Protein AF-A0A661MMR2-F1 (afdb_monomer)

Foldseek 3Di:
DDDDDDDDDDDDDPPPPPCPPPQKKKFFAAPVRDGPAIAREDEDEDPVSLVCACLVDDADDLRYKYKYAAPAFDWDKDFLANHQAWKKKFFAAPQQFTDDIDARRGHRGGDIDIDRGRMIIIHGHPSPPPTHGTGMDID

Solvent-accessible surface area (backbone atoms only — not comparable to full-atom values): 8086 Å² total; per-residue (Å²): 134,89,81,88,84,89,81,90,77,85,85,78,78,86,78,77,76,78,82,72,72,77,73,47,31,34,30,34,17,24,94,88,63,50,78,69,44,64,32,43,40,47,80,19,70,49,74,66,48,48,72,49,61,58,47,89,51,74,84,50,53,96,42,34,33,41,36,35,46,49,100,53,76,38,82,45,67,51,55,39,54,68,18,90,50,38,28,23,37,42,30,13,38,87,84,28,33,59,73,50,74,49,74,52,44,50,48,45,32,73,68,68,51,73,46,79,20,18,31,38,38,39,32,31,42,75,72,57,80,94,63,64,67,43,32,57,45,78,100

Mean predicted aligned error: 8.06 Å

Radius of gyration: 22.35 Å; Cα contacts (8 Å, |Δi|>4): 298; chains: 1; bounding box: 42×87×29 Å

Nearest PDB structures (foldseek):
  3pjy-assembly1_A  TM=9.343E-01  e=2.082E-09  Sinorhizobium meliloti
  3m7a-assembly2_B  TM=8.770E-01  e=1.746E-09  Novosphingobium aromaticivorans DSM 12444
  4p5h-assembly1_K  TM=3.703E-01  e=6.743E-02  Clostridium perfringens
  3ziw-assembly2_F  TM=3.768E-01  e=1.536E-01  Clostridium perfringens
  1spp-assembly1_A  TM=2.755E-01  e=1.536E-01  Sus scrofa

Structure (mmCIF, N/CA/C/O backbone):
data_AF-A0A661MMR2-F1
#
_entry.id   AF-A0A661MMR2-F1
#
loop_
_atom_site.group_PDB
_atom_site.id
_atom_site.type_symbol
_atom_site.label_atom_id
_atom_site.label_alt_id
_atom_site.label_comp_id
_atom_site.label_asym_id
_atom_site.label_entity_id
_atom_site.label_seq_id
_atom_site.pdbx_PDB_ins_code
_atom_site.Cartn_x
_atom_site.Cartn_y
_atom_site.Cartn_z
_atom_site.occupancy
_atom_site.B_iso_or_equiv
_atom_site.auth_seq_id
_atom_site.auth_comp_id
_atom_site.auth_asym_id
_atom_site.auth_atom_id
_atom_site.pdbx_PDB_model_num
ATOM 1 N N . MET A 1 1 ? 26.092 74.542 2.078 1.00 39.09 1 MET A N 1
ATOM 2 C CA . MET A 1 1 ? 25.043 74.301 1.063 1.00 39.09 1 MET A CA 1
ATOM 3 C C . MET A 1 1 ? 25.055 72.815 0.728 1.00 39.09 1 MET A C 1
ATOM 5 O O . MET A 1 1 ? 26.106 72.369 0.300 1.00 39.09 1 MET A O 1
ATOM 9 N N . SER A 1 2 ? 23.919 72.113 0.905 1.00 41.38 2 SER A N 1
ATOM 10 C CA . SER A 1 2 ? 23.617 70.730 0.440 1.00 41.38 2 SER A CA 1
ATOM 11 C C . SER A 1 2 ? 24.475 69.586 1.033 1.00 41.38 2 SER A C 1
ATOM 13 O O . SER A 1 2 ? 25.672 69.746 1.171 1.00 41.38 2 SER A O 1
ATOM 15 N N . LYS A 1 3 ? 23.984 68.386 1.382 1.00 43.44 3 LYS A N 1
ATOM 16 C CA . LYS A 1 3 ? 22.711 67.683 1.123 1.00 43.44 3 LYS A CA 1
ATOM 17 C C . LYS A 1 3 ? 22.621 66.408 2.008 1.00 43.44 3 LYS A C 1
ATOM 19 O O . LYS A 1 3 ? 23.654 65.803 2.252 1.00 43.44 3 LYS A O 1
ATOM 24 N N . ALA A 1 4 ? 21.377 66.009 2.325 1.00 46.81 4 ALA A N 1
ATOM 25 C CA . ALA A 1 4 ? 20.798 64.640 2.353 1.00 46.81 4 ALA A CA 1
ATOM 26 C C . ALA A 1 4 ? 21.303 63.600 3.403 1.00 46.81 4 ALA A C 1
ATOM 28 O O . ALA A 1 4 ? 22.498 63.373 3.488 1.00 46.81 4 ALA A O 1
ATOM 29 N N . ILE A 1 5 ? 20.500 63.006 4.313 1.00 52.38 5 ILE A N 1
ATOM 30 C CA . ILE A 1 5 ? 19.233 62.206 4.263 1.00 52.38 5 ILE A CA 1
ATOM 31 C C . ILE A 1 5 ? 19.512 60.684 4.339 1.00 52.38 5 ILE A C 1
ATOM 33 O O . ILE A 1 5 ? 20.103 60.144 3.415 1.00 52.38 5 ILE A O 1
ATOM 37 N N . THR A 1 6 ? 18.983 60.055 5.409 1.00 49.38 6 THR A N 1
ATOM 38 C CA . THR A 1 6 ? 18.350 58.704 5.502 1.00 49.38 6 THR A CA 1
ATOM 39 C C . THR A 1 6 ? 19.213 57.469 5.179 1.00 49.38 6 THR A C 1
ATOM 41 O O . THR A 1 6 ? 19.957 57.450 4.219 1.00 49.38 6 THR A O 1
ATOM 44 N N . GLY A 1 7 ? 19.150 56.339 5.882 1.00 44.03 7 GLY A N 1
ATOM 45 C CA . GLY A 1 7 ? 18.261 55.866 6.933 1.00 44.03 7 GLY A CA 1
ATOM 46 C C . GLY A 1 7 ? 18.607 54.414 7.290 1.00 44.03 7 GLY A C 1
ATOM 47 O O . GLY A 1 7 ? 19.380 53.746 6.608 1.00 44.03 7 GLY A O 1
ATOM 48 N N . LEU A 1 8 ? 18.034 53.976 8.404 1.00 60.50 8 LEU A N 1
ATOM 49 C CA . LEU A 1 8 ? 18.120 52.656 9.024 1.00 60.50 8 LEU A CA 1
ATOM 50 C C . LEU A 1 8 ? 17.565 51.541 8.113 1.00 60.50 8 LEU A C 1
ATOM 52 O O . LEU A 1 8 ? 16.438 51.667 7.641 1.00 60.50 8 LEU A O 1
ATOM 56 N N . LEU A 1 9 ? 18.280 50.419 7.959 1.00 52.72 9 LEU A N 1
ATOM 57 C CA . LEU A 1 9 ? 17.678 49.145 7.540 1.00 52.72 9 LEU A CA 1
ATOM 58 C C . LEU A 1 9 ? 18.143 48.001 8.449 1.00 52.72 9 LEU A C 1
ATOM 60 O O . LEU A 1 9 ? 19.315 47.629 8.472 1.00 52.72 9 LEU A O 1
ATOM 64 N N . LEU A 1 10 ? 17.176 47.467 9.197 1.00 50.16 10 LEU A N 1
ATOM 65 C CA . LEU A 1 10 ? 17.237 46.197 9.909 1.00 50.16 10 LEU A CA 1
ATOM 66 C C . LEU A 1 10 ? 17.448 45.056 8.901 1.00 50.16 10 LEU A C 1
ATOM 68 O O . LEU A 1 10 ? 16.662 44.928 7.962 1.00 50.16 10 LEU A O 1
ATOM 72 N N . LEU A 1 11 ? 18.422 44.173 9.137 1.00 54.53 11 LEU A N 1
ATOM 73 C CA . LEU A 1 11 ? 18.373 42.827 8.565 1.00 54.53 11 LEU A CA 1
ATOM 74 C C . LEU A 1 11 ? 17.494 41.951 9.462 1.00 54.53 11 LEU A C 1
ATOM 76 O O . LEU A 1 11 ? 17.884 41.566 10.564 1.00 54.53 11 LEU A O 1
ATOM 80 N N . ALA A 1 12 ? 16.286 41.683 8.971 1.00 56.03 12 ALA A N 1
ATOM 81 C CA . ALA A 1 12 ? 15.365 40.698 9.512 1.00 56.03 12 ALA A CA 1
ATOM 82 C C . ALA A 1 12 ? 15.919 39.278 9.306 1.00 56.03 12 ALA A C 1
ATOM 84 O O . ALA A 1 12 ? 16.464 38.953 8.250 1.00 56.03 12 ALA A O 1
ATOM 85 N N . GLY A 1 13 ? 15.783 38.450 10.344 1.00 47.38 13 GLY A N 1
ATOM 86 C CA . GLY A 1 13 ? 16.238 37.066 10.372 1.00 47.38 13 GLY A CA 1
ATOM 87 C C . GLY A 1 13 ? 15.498 36.174 9.378 1.00 47.38 13 GLY A C 1
ATOM 88 O O . GLY A 1 13 ? 14.283 36.267 9.213 1.00 47.38 13 GLY A O 1
ATOM 89 N N . MET A 1 14 ? 16.246 35.273 8.746 1.00 55.62 14 MET A N 1
ATOM 90 C CA . MET A 1 14 ? 15.680 34.171 7.979 1.00 55.62 14 MET A CA 1
ATOM 91 C C . MET A 1 14 ? 15.232 33.069 8.942 1.00 55.62 14 MET A C 1
ATOM 93 O O . MET A 1 14 ? 16.008 32.193 9.314 1.00 55.62 14 MET A O 1
ATOM 97 N N . LEU A 1 15 ? 13.971 33.130 9.364 1.00 55.16 15 LEU A N 1
ATOM 98 C CA . LEU A 1 15 ? 13.257 31.969 9.885 1.00 55.16 15 LEU A CA 1
ATOM 99 C C . LEU A 1 15 ? 12.883 31.097 8.682 1.00 55.16 15 LEU A C 1
ATOM 101 O O . LEU A 1 15 ? 11.856 31.307 8.043 1.00 55.16 15 LEU A O 1
ATOM 105 N N . GLY A 1 16 ? 13.760 30.155 8.336 1.00 50.00 16 GLY A N 1
ATOM 106 C CA . GLY A 1 16 ? 13.406 29.052 7.453 1.00 50.00 16 GLY A CA 1
ATOM 107 C C . GLY A 1 16 ? 12.437 28.137 8.191 1.00 50.00 16 GLY A C 1
ATOM 108 O O . GLY A 1 16 ? 12.863 27.289 8.971 1.00 50.00 16 GLY A O 1
ATOM 109 N N . CYS A 1 17 ? 11.136 28.328 7.986 1.00 50.31 17 CYS A N 1
ATOM 110 C CA . CYS A 1 17 ? 10.155 27.323 8.365 1.00 50.31 17 CYS A CA 1
ATOM 111 C C . CYS A 1 17 ? 10.380 26.105 7.463 1.00 50.31 17 CYS A C 1
ATOM 113 O O . CYS A 1 17 ? 10.054 26.132 6.279 1.00 50.31 17 CYS A O 1
ATOM 115 N N . SER A 1 18 ? 10.988 25.058 8.023 1.00 54.91 18 SER A N 1
ATOM 116 C CA . SER A 1 18 ? 10.917 23.704 7.480 1.00 54.91 18 SER A CA 1
ATOM 117 C C . SER A 1 18 ? 9.456 23.279 7.565 1.00 54.91 18 SER A C 1
ATOM 119 O O . SER A 1 18 ? 9.001 22.850 8.627 1.00 54.91 18 SER A O 1
ATOM 121 N N . ASP A 1 19 ? 8.707 23.491 6.485 1.00 51.28 19 ASP A N 1
ATOM 122 C CA . ASP A 1 19 ? 7.296 23.128 6.374 1.00 51.28 19 ASP A CA 1
ATOM 123 C C . ASP A 1 19 ? 7.196 21.602 6.275 1.00 51.28 19 ASP A C 1
ATOM 125 O O . ASP A 1 19 ? 7.099 21.001 5.207 1.00 51.28 19 ASP A O 1
ATOM 129 N N . SER A 1 20 ? 7.364 20.959 7.425 1.00 60.09 20 SER A N 1
ATOM 130 C CA . SER A 1 20 ? 7.265 19.515 7.569 1.00 60.09 20 SER A CA 1
ATOM 131 C C . SER A 1 20 ? 5.773 19.227 7.652 1.00 60.09 20 SER A C 1
ATOM 133 O O . SER A 1 20 ? 5.197 19.239 8.740 1.00 60.09 20 SER A O 1
ATOM 135 N N . GLN A 1 21 ? 5.122 19.079 6.495 1.00 61.94 21 GLN A N 1
ATOM 136 C CA . GLN A 1 21 ? 3.758 18.555 6.444 1.00 61.94 21 GLN A CA 1
ATOM 137 C C . GLN A 1 21 ? 3.739 17.252 7.263 1.00 61.94 21 GLN A C 1
ATOM 139 O O . GLN A 1 21 ? 4.622 16.413 7.065 1.00 61.94 21 GLN A O 1
ATOM 144 N N . PRO A 1 22 ? 2.813 17.089 8.222 1.00 71.38 22 PRO A N 1
ATOM 145 C CA . PRO A 1 22 ? 2.756 15.871 9.014 1.00 71.38 22 PRO A CA 1
ATOM 146 C C . PRO A 1 22 ? 2.546 14.668 8.092 1.00 71.38 22 PRO A C 1
ATOM 148 O O . PRO A 1 22 ? 1.677 14.699 7.220 1.00 71.38 22 PRO A O 1
ATOM 151 N N . THR A 1 23 ? 3.347 13.618 8.287 1.00 79.88 23 THR A N 1
ATOM 152 C CA . THR A 1 23 ? 3.201 12.352 7.565 1.00 79.88 23 THR A CA 1
ATOM 153 C C . THR A 1 23 ? 1.781 11.820 7.782 1.00 79.88 23 THR A C 1
ATOM 155 O O . THR A 1 23 ? 1.376 11.670 8.942 1.00 79.88 23 THR A O 1
ATOM 158 N N . PRO A 1 24 ? 1.008 11.549 6.716 1.00 93.44 24 PRO A N 1
ATOM 159 C CA . PRO A 1 24 ? -0.324 10.973 6.848 1.00 93.44 24 PRO A CA 1
ATOM 160 C C . PRO A 1 24 ? -0.283 9.670 7.648 1.00 93.44 24 PRO A C 1
ATOM 162 O O . PRO A 1 24 ? 0.661 8.887 7.528 1.00 93.44 24 PRO A O 1
ATOM 165 N N . ARG A 1 25 ? -1.313 9.413 8.458 1.00 97.19 25 ARG A N 1
ATOM 166 C CA . ARG A 1 25 ? -1.432 8.163 9.214 1.00 97.19 25 ARG A CA 1
ATOM 167 C C . ARG A 1 25 ? -2.639 7.367 8.749 1.00 97.19 25 ARG A C 1
ATOM 169 O O . A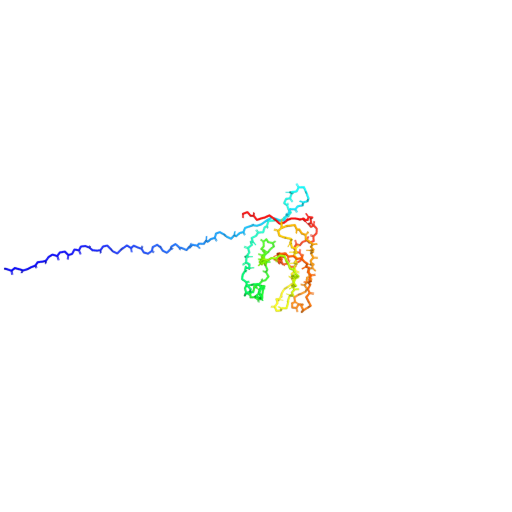RG A 1 25 ? -3.596 7.914 8.197 1.00 97.19 25 ARG A O 1
ATOM 176 N N . ALA A 1 26 ? -2.591 6.057 8.966 1.00 98.00 26 ALA A N 1
ATOM 177 C CA . ALA A 1 26 ? -3.701 5.172 8.660 1.00 98.00 26 ALA A CA 1
ATOM 178 C C . ALA A 1 26 ? -3.941 4.097 9.715 1.00 98.00 26 ALA A C 1
ATOM 180 O O . ALA A 1 26 ? -3.085 3.801 10.545 1.00 98.00 26 ALA A O 1
ATOM 181 N N . ARG A 1 27 ? -5.128 3.497 9.659 1.00 98.31 27 ARG A N 1
ATOM 182 C CA . ARG A 1 27 ? -5.536 2.334 10.443 1.00 98.31 27 ARG A CA 1
ATOM 183 C C . ARG A 1 27 ? -6.118 1.264 9.540 1.00 98.31 27 ARG A C 1
ATOM 185 O O . ARG A 1 27 ? -6.993 1.562 8.728 1.00 98.31 27 ARG A O 1
ATOM 192 N N . LEU A 1 28 ? -5.691 0.022 9.736 1.00 98.44 28 LEU A N 1
ATOM 193 C CA . LEU A 1 28 ? -6.431 -1.147 9.269 1.00 98.44 28 LEU A CA 1
ATOM 194 C C . LEU A 1 28 ? -7.480 -1.514 10.320 1.00 98.44 28 LEU A C 1
ATOM 196 O O . LEU A 1 28 ? -7.154 -1.686 11.497 1.00 98.44 28 LEU A O 1
ATOM 200 N N . LEU A 1 29 ? -8.737 -1.604 9.892 1.00 98.56 29 LEU A N 1
ATOM 201 C CA . LEU A 1 29 ? -9.899 -1.871 10.739 1.00 98.56 29 LEU A CA 1
ATOM 202 C C . LEU A 1 29 ? -10.543 -3.205 10.357 1.00 98.56 29 LEU A C 1
ATOM 204 O O . LEU A 1 29 ? -10.623 -3.515 9.164 1.00 98.56 29 LEU A O 1
ATOM 208 N N . ASP A 1 30 ? -11.040 -3.950 11.344 1.00 98.19 30 ASP A N 1
ATOM 209 C CA . ASP A 1 30 ? -11.930 -5.097 11.113 1.00 98.19 30 ASP A CA 1
ATOM 210 C C . ASP A 1 30 ? -13.380 -4.663 10.820 1.00 98.19 30 ASP A C 1
ATOM 212 O O . ASP A 1 30 ? -13.686 -3.469 10.731 1.00 98.19 30 ASP A O 1
ATOM 216 N N . ASP A 1 31 ? -14.275 -5.636 10.625 1.00 97.19 31 ASP A N 1
ATOM 217 C CA . ASP A 1 31 ? -15.694 -5.390 10.327 1.00 97.19 31 ASP A CA 1
ATOM 218 C C . ASP A 1 31 ? -16.444 -4.658 11.455 1.00 97.19 31 ASP A C 1
ATOM 220 O O . ASP A 1 31 ? -17.413 -3.950 11.175 1.00 97.19 31 ASP A O 1
ATOM 224 N N . ASP A 1 32 ? -15.972 -4.760 12.701 1.00 97.38 32 ASP A N 1
ATOM 225 C CA . ASP A 1 32 ? -16.542 -4.069 13.864 1.00 97.38 32 ASP A CA 1
ATOM 226 C C . ASP A 1 32 ? -15.926 -2.670 14.070 1.00 97.38 32 ASP A C 1
ATOM 228 O O . ASP A 1 32 ? -16.297 -1.937 14.991 1.00 97.38 32 ASP A O 1
ATOM 232 N N . GLY A 1 33 ? -14.979 -2.272 13.213 1.00 96.88 33 GLY A N 1
ATOM 233 C CA . GLY A 1 33 ? -14.260 -1.003 13.305 1.00 96.88 33 GLY A CA 1
ATOM 234 C C . GLY A 1 33 ? -13.127 -1.004 14.333 1.00 96.88 33 GLY A C 1
ATOM 235 O O . GLY A 1 33 ? -12.599 0.061 14.661 1.00 96.88 33 GLY A O 1
ATOM 236 N N . LYS A 1 34 ? -12.723 -2.167 14.852 1.00 98.12 34 LYS A N 1
ATOM 237 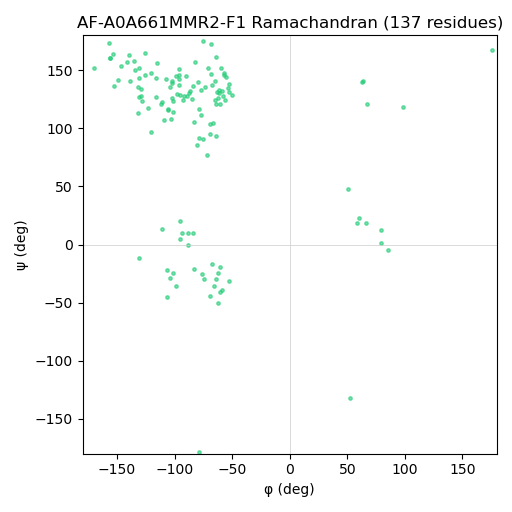C CA . LYS A 1 34 ? -11.589 -2.273 15.770 1.00 98.12 34 LYS A CA 1
ATOM 238 C C . LYS A 1 34 ? -10.280 -2.171 14.992 1.00 98.12 34 LYS A C 1
ATOM 240 O O . LYS A 1 34 ? -10.059 -2.860 13.994 1.00 98.12 34 LYS A O 1
ATOM 245 N N . VAL A 1 35 ? -9.384 -1.334 15.510 1.00 98.31 35 VAL A N 1
ATOM 246 C CA . VAL A 1 35 ? -8.032 -1.150 14.976 1.00 98.31 35 VAL A CA 1
ATOM 247 C C . VAL A 1 35 ? -7.223 -2.433 15.131 1.00 98.31 35 VAL A C 1
ATOM 249 O O . VAL A 1 35 ? -7.063 -2.942 16.241 1.00 98.31 35 VAL A O 1
ATOM 252 N N . GLN A 1 36 ? -6.690 -2.919 14.014 1.00 98.06 36 GLN A N 1
ATOM 253 C CA . GLN A 1 36 ? -5.748 -4.037 13.974 1.00 98.06 36 GLN A CA 1
ATOM 254 C C . GLN A 1 36 ? -4.302 -3.566 13.859 1.00 98.06 36 GLN A C 1
ATOM 256 O O . GLN A 1 36 ? -3.410 -4.192 14.422 1.00 98.06 36 GLN A O 1
ATOM 261 N N . LEU A 1 37 ? -4.075 -2.474 13.124 1.00 97.81 37 LEU A N 1
ATOM 262 C CA . LEU A 1 37 ? -2.748 -1.924 12.872 1.00 97.81 37 LEU A CA 1
ATOM 263 C C . LEU A 1 37 ? -2.843 -0.419 12.617 1.00 97.81 37 LEU A C 1
ATOM 265 O O . LEU A 1 37 ? -3.728 0.021 11.883 1.00 97.81 37 LEU A O 1
ATOM 269 N N . GLU A 1 38 ? -1.934 0.353 13.212 1.00 98.06 38 GLU A N 1
ATOM 270 C CA . GLU A 1 38 ? -1.711 1.762 12.875 1.00 98.06 38 GLU A CA 1
ATOM 271 C C . GLU A 1 38 ? -0.457 1.894 12.013 1.00 98.06 38 GLU A C 1
ATOM 273 O O . GLU A 1 38 ? 0.545 1.229 12.269 1.00 98.06 38 GLU A O 1
ATOM 278 N N . LEU A 1 39 ? -0.522 2.773 11.016 1.00 98.19 39 LEU A N 1
ATOM 279 C CA . LEU A 1 39 ? 0.505 2.948 10.001 1.00 98.19 39 LEU A CA 1
ATOM 280 C C . LEU A 1 39 ? 0.870 4.424 9.837 1.00 98.19 39 LEU A C 1
ATOM 282 O O . LEU A 1 39 ? 0.005 5.302 9.878 1.00 98.19 39 LEU A O 1
ATOM 286 N N . GLU A 1 40 ? 2.146 4.681 9.605 1.00 97.69 40 GLU A N 1
ATOM 287 C CA . GLU A 1 40 ? 2.679 5.892 8.996 1.00 97.69 40 GLU A CA 1
ATOM 288 C C . GLU A 1 40 ? 2.723 5.674 7.484 1.00 97.69 40 GLU A C 1
ATOM 290 O O . GLU A 1 40 ? 3.223 4.655 7.004 1.00 97.69 40 GLU A O 1
ATOM 295 N N . ILE A 1 41 ? 2.140 6.606 6.732 1.00 97.81 41 ILE A N 1
ATOM 296 C CA . ILE A 1 41 ? 1.912 6.450 5.300 1.00 97.81 41 ILE A CA 1
ATOM 297 C C . ILE A 1 41 ? 2.806 7.399 4.520 1.00 97.81 41 ILE A C 1
ATOM 299 O O . ILE A 1 41 ? 2.695 8.619 4.631 1.00 97.81 41 ILE A O 1
ATOM 303 N N . THR A 1 42 ? 3.616 6.825 3.636 1.00 96.75 42 THR A N 1
ATOM 304 C CA . THR A 1 42 ? 4.158 7.559 2.492 1.00 96.75 42 THR A CA 1
ATOM 305 C C . THR A 1 42 ? 3.150 7.483 1.347 1.00 96.75 42 THR A C 1
ATOM 307 O O . THR A 1 42 ? 2.631 6.407 1.053 1.00 96.75 42 THR A O 1
ATOM 310 N N . LEU A 1 43 ? 2.833 8.612 0.711 1.00 96.94 43 LEU A N 1
ATOM 311 C CA . LEU A 1 43 ? 1.922 8.659 -0.436 1.00 96.94 43 LEU A CA 1
ATOM 312 C C . LEU A 1 43 ? 2.710 8.635 -1.749 1.00 96.94 43 LEU A C 1
ATOM 314 O O . LEU A 1 43 ? 3.689 9.362 -1.892 1.00 96.94 43 LEU A O 1
ATOM 318 N N . ALA A 1 44 ? 2.240 7.848 -2.716 1.00 97.38 44 ALA A N 1
ATOM 319 C CA . ALA A 1 44 ? 2.690 7.887 -4.105 1.00 97.38 44 ALA A CA 1
ATOM 320 C C . ALA A 1 44 ? 1.500 8.206 -5.021 1.00 97.38 44 ALA A C 1
ATOM 322 O O . ALA A 1 44 ? 0.709 7.327 -5.383 1.00 97.38 44 ALA A O 1
ATOM 323 N N . GLU A 1 45 ? 1.354 9.480 -5.382 1.00 96.56 45 GLU A N 1
ATOM 324 C CA . GLU A 1 45 ? 0.187 10.006 -6.104 1.00 96.56 45 GLU A CA 1
ATOM 325 C C . GLU A 1 45 ? 0.489 10.265 -7.582 1.00 96.56 45 GLU A C 1
ATOM 327 O O . GLU A 1 45 ? -0.386 10.166 -8.451 1.00 96.56 45 GLU A O 1
ATOM 332 N N . THR A 1 46 ? 1.745 10.566 -7.901 1.00 97.19 46 THR A N 1
ATOM 333 C CA . THR A 1 46 ? 2.198 10.736 -9.278 1.00 97.19 46 THR A CA 1
ATOM 334 C C . THR A 1 46 ? 2.503 9.388 -9.926 1.00 97.19 46 THR A C 1
ATOM 336 O O . THR A 1 46 ? 2.772 8.384 -9.269 1.00 97.19 46 THR A O 1
ATOM 339 N N . GLU A 1 47 ? 2.461 9.341 -11.258 1.00 96.44 47 GLU A N 1
ATOM 340 C CA . GLU A 1 47 ? 2.872 8.140 -11.994 1.00 96.44 47 GLU A CA 1
ATOM 341 C C . GLU A 1 47 ? 4.321 7.751 -11.700 1.00 96.44 47 GLU A C 1
ATOM 343 O O . GLU A 1 47 ? 4.600 6.569 -11.520 1.00 96.44 47 GLU A O 1
ATOM 348 N N . TYR A 1 48 ? 5.204 8.743 -11.589 1.00 96.38 48 TYR A N 1
ATOM 349 C CA . TYR A 1 48 ? 6.609 8.531 -11.274 1.00 96.38 48 TYR A CA 1
ATOM 350 C C . TYR A 1 48 ? 6.797 7.889 -9.893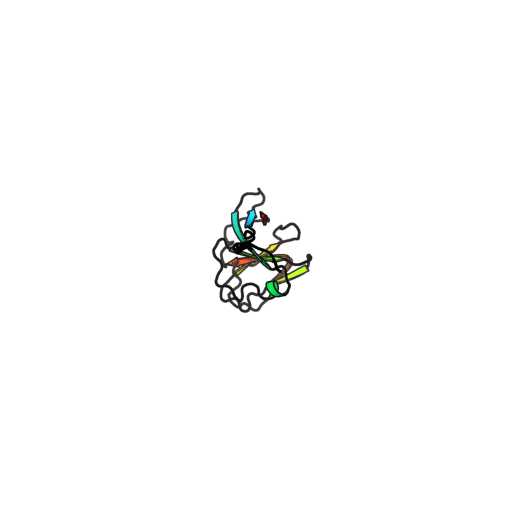 1.00 96.38 48 TYR A C 1
ATOM 352 O O . TYR A 1 48 ? 7.457 6.862 -9.793 1.00 96.38 48 TYR A O 1
ATOM 360 N N . GLU A 1 49 ? 6.169 8.429 -8.842 1.00 97.06 49 GLU A N 1
ATOM 361 C CA . GLU A 1 49 ? 6.263 7.860 -7.487 1.00 97.06 49 GLU A CA 1
ATOM 362 C C . GLU A 1 49 ? 5.723 6.428 -7.437 1.00 97.06 49 GLU A C 1
ATOM 364 O O . GLU A 1 49 ? 6.339 5.558 -6.829 1.00 97.06 49 GLU A O 1
ATOM 369 N N . ARG A 1 50 ? 4.610 6.149 -8.131 1.00 97.56 50 ARG A N 1
ATOM 370 C CA . ARG A 1 50 ? 4.061 4.787 -8.200 1.00 97.56 50 ARG A CA 1
ATOM 371 C C . ARG A 1 50 ? 4.970 3.807 -8.940 1.00 97.56 50 ARG A C 1
ATOM 373 O O . ARG A 1 50 ? 4.999 2.637 -8.584 1.00 97.56 50 ARG A O 1
ATOM 380 N N . GLN A 1 51 ? 5.669 4.255 -9.982 1.00 95.06 51 GLN A N 1
ATOM 381 C CA . GLN A 1 51 ? 6.633 3.424 -10.715 1.00 95.06 51 GLN A CA 1
ATOM 382 C C . GLN A 1 51 ? 7.936 3.218 -9.934 1.00 95.06 51 GLN A C 1
ATOM 384 O O . GLN A 1 51 ? 8.612 2.202 -10.109 1.00 95.06 51 GLN A O 1
ATOM 389 N N . GLU A 1 52 ? 8.320 4.182 -9.097 1.00 95.94 52 GLU A N 1
ATOM 390 C CA . GLU A 1 52 ? 9.454 4.018 -8.193 1.00 95.94 52 GLU A CA 1
ATOM 391 C C . GLU A 1 52 ? 9.138 3.000 -7.097 1.00 95.94 52 GLU A C 1
ATOM 393 O O . GLU A 1 52 ? 9.956 2.112 -6.844 1.00 95.94 52 GLU A O 1
ATOM 398 N N . GLY A 1 53 ? 7.938 3.082 -6.512 1.00 96.00 53 GLY A N 1
ATOM 399 C CA . GLY A 1 53 ? 7.502 2.181 -5.451 1.00 96.00 53 GLY A CA 1
ATOM 400 C C . GLY A 1 53 ? 8.535 2.132 -4.324 1.00 96.00 53 GLY A C 1
ATOM 401 O O . GLY A 1 53 ? 9.067 3.157 -3.900 1.00 96.00 53 GLY A O 1
ATOM 402 N N . LEU A 1 54 ? 8.884 0.921 -3.891 1.00 97.44 54 LEU A N 1
ATOM 403 C CA . LEU A 1 54 ? 9.870 0.685 -2.833 1.00 97.44 54 LEU A CA 1
ATOM 404 C C . LEU A 1 54 ? 11.311 0.450 -3.328 1.00 97.44 54 LEU A C 1
ATOM 406 O O . LEU A 1 54 ? 12.175 0.082 -2.534 1.00 97.44 54 LEU A O 1
ATOM 410 N N . ARG A 1 55 ? 11.628 0.667 -4.614 1.00 95.19 55 ARG A N 1
ATOM 411 C CA . ARG A 1 55 ? 12.953 0.310 -5.176 1.00 95.19 55 ARG A CA 1
ATOM 412 C C . ARG A 1 55 ? 14.126 1.091 -4.572 1.00 95.19 55 ARG A C 1
ATOM 414 O O . ARG A 1 55 ? 15.234 0.563 -4.514 1.00 95.19 55 ARG A O 1
ATOM 421 N N . LEU A 1 56 ? 13.905 2.329 -4.122 1.00 89.25 56 LEU A N 1
ATOM 422 C CA . LEU A 1 56 ? 14.931 3.147 -3.443 1.00 89.25 56 LEU A CA 1
ATOM 423 C C . LEU A 1 56 ? 14.854 3.064 -1.916 1.00 89.25 56 LEU A C 1
ATOM 425 O O . LEU A 1 56 ? 15.590 3.772 -1.228 1.00 89.25 56 LEU A O 1
ATOM 429 N N . HIS A 1 57 ? 13.968 2.225 -1.383 1.00 89.75 57 HIS A N 1
ATOM 430 C CA . HIS A 1 57 ? 13.751 2.086 0.048 1.00 89.75 57 HIS A CA 1
ATOM 431 C C . HIS A 1 57 ? 14.562 0.913 0.615 1.00 89.75 57 HIS A C 1
ATOM 433 O O . HIS A 1 57 ? 14.843 -0.079 -0.061 1.00 89.75 57 HIS A O 1
ATOM 439 N N . GLY A 1 58 ? 14.935 1.024 1.892 1.00 91.19 58 GLY A N 1
ATOM 440 C CA . GLY A 1 58 ? 15.208 -0.160 2.708 1.00 91.19 58 GLY A CA 1
ATOM 441 C C . G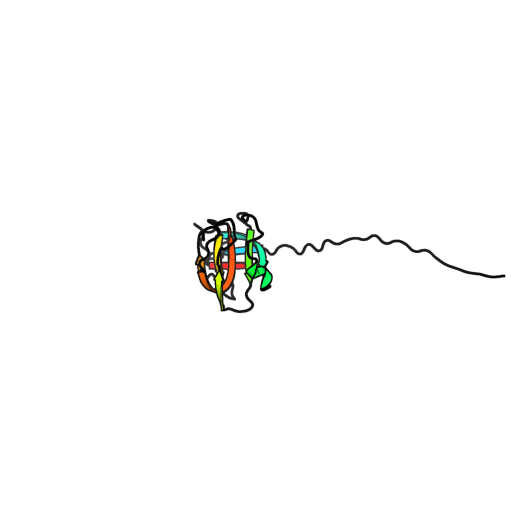LY A 1 58 ? 13.895 -0.839 3.125 1.00 91.19 58 GLY A C 1
ATOM 442 O O . GLY A 1 58 ? 12.823 -0.296 2.851 1.00 91.19 58 GLY A O 1
ATOM 443 N N . PRO A 1 59 ? 13.956 -1.999 3.803 1.00 94.00 59 PRO A N 1
ATOM 444 C CA . PRO A 1 59 ? 12.764 -2.614 4.377 1.00 94.00 59 PRO A CA 1
ATOM 445 C C . PRO A 1 59 ? 12.010 -1.625 5.269 1.00 94.00 59 PRO A C 1
ATOM 447 O O . PRO A 1 59 ? 12.630 -0.942 6.087 1.00 94.00 59 PRO A O 1
ATOM 450 N N . LEU A 1 60 ? 10.689 -1.571 5.109 1.00 95.88 60 LEU A N 1
ATOM 451 C CA . LEU A 1 60 ? 9.820 -0.720 5.920 1.00 95.88 60 LEU A CA 1
ATOM 452 C C . LEU A 1 60 ? 9.762 -1.222 7.371 1.00 95.88 60 LEU A C 1
ATOM 454 O O . LEU A 1 60 ? 9.805 -2.434 7.628 1.00 95.88 60 LEU A O 1
ATOM 458 N N . ALA A 1 61 ? 9.634 -0.302 8.327 1.00 95.75 61 ALA A N 1
ATOM 459 C CA . ALA A 1 61 ? 9.305 -0.663 9.701 1.00 95.75 61 ALA A CA 1
ATOM 460 C C . ALA A 1 61 ? 7.902 -1.297 9.784 1.00 95.75 61 ALA A C 1
ATOM 462 O O . ALA A 1 61 ? 7.066 -1.132 8.899 1.00 95.75 61 ALA A O 1
ATOM 463 N N . ALA A 1 62 ? 7.612 -2.007 10.879 1.00 94.25 62 ALA A N 1
ATOM 464 C CA . ALA A 1 62 ? 6.343 -2.730 11.050 1.00 94.25 62 ALA A CA 1
ATOM 465 C C . ALA A 1 62 ? 5.089 -1.827 11.024 1.00 94.25 62 ALA A C 1
ATOM 467 O O . ALA A 1 62 ? 3.978 -2.310 10.826 1.00 94.25 62 ALA A O 1
ATOM 468 N N . ASN A 1 63 ? 5.263 -0.527 11.258 1.00 95.50 63 ASN A N 1
ATOM 469 C CA . ASN A 1 63 ? 4.215 0.485 11.227 1.00 95.50 63 ASN A CA 1
ATOM 470 C C . ASN A 1 63 ? 4.367 1.456 10.046 1.00 95.50 63 ASN A C 1
ATOM 472 O O . ASN A 1 63 ? 3.734 2.501 10.064 1.00 95.50 63 ASN A O 1
ATOM 476 N N . GLU A 1 64 ? 5.202 1.164 9.053 1.00 97.31 64 GLU A N 1
ATOM 477 C CA . GLU A 1 64 ? 5.366 1.994 7.858 1.00 97.31 64 GLU A CA 1
ATOM 478 C C . GLU A 1 64 ? 4.719 1.313 6.654 1.00 97.31 64 GLU A C 1
ATOM 480 O O . GLU A 1 64 ? 4.788 0.093 6.492 1.00 97.31 64 GLU A O 1
ATOM 485 N N . ALA A 1 65 ? 4.102 2.109 5.786 1.00 98.19 65 ALA A N 1
ATOM 486 C CA . ALA A 1 65 ? 3.559 1.625 4.528 1.00 98.19 65 ALA A CA 1
ATOM 487 C C . ALA A 1 65 ? 3.666 2.678 3.421 1.00 98.19 65 ALA A C 1
ATOM 489 O O . ALA A 1 65 ? 3.641 3.889 3.669 1.00 98.19 65 ALA A O 1
ATOM 490 N N . LEU A 1 66 ? 3.732 2.201 2.181 1.00 98.25 66 LEU A N 1
ATOM 491 C CA . LEU A 1 66 ? 3.594 3.025 0.986 1.00 98.25 66 LEU A CA 1
ATOM 492 C C . LEU A 1 66 ? 2.177 2.857 0.432 1.00 98.25 66 LEU A C 1
ATOM 494 O O . LEU A 1 66 ? 1.743 1.746 0.141 1.00 98.25 66 LEU A O 1
ATOM 498 N N . LEU A 1 67 ? 1.442 3.956 0.276 1.00 98.56 67 LEU A N 1
ATOM 499 C CA . LEU A 1 67 ? 0.121 3.955 -0.344 1.00 98.56 67 LEU A CA 1
ATOM 500 C C . LEU A 1 67 ? 0.220 4.497 -1.771 1.00 98.56 67 LEU A C 1
ATOM 502 O O . LEU A 1 67 ? 0.371 5.700 -1.995 1.00 98.56 67 LEU A O 1
ATOM 506 N N . LEU A 1 68 ? 0.079 3.596 -2.739 1.00 98.62 68 LEU A N 1
ATOM 507 C CA . LEU A 1 68 ? -0.020 3.923 -4.154 1.00 98.62 68 LEU A CA 1
ATOM 508 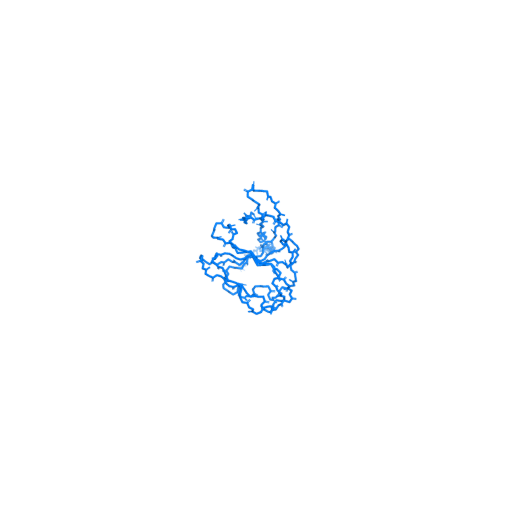C C . LEU A 1 68 ? -1.446 4.392 -4.463 1.00 98.62 68 LEU A C 1
ATOM 510 O O . LEU A 1 68 ? -2.400 3.618 -4.346 1.00 98.62 68 LEU A O 1
ATOM 514 N N . VAL A 1 69 ? -1.597 5.649 -4.881 1.00 98.25 69 VAL A N 1
ATOM 515 C CA . VAL A 1 69 ? -2.898 6.268 -5.168 1.00 98.25 69 VAL A CA 1
ATOM 516 C C . VAL A 1 69 ? -3.095 6.386 -6.674 1.00 98.25 69 VAL A C 1
ATOM 518 O O . VAL A 1 69 ? -2.370 7.118 -7.348 1.00 98.25 69 VAL A O 1
ATOM 521 N N . PHE A 1 70 ? -4.085 5.684 -7.226 1.00 98.31 70 PHE A N 1
ATOM 522 C CA . PHE A 1 70 ? -4.438 5.773 -8.642 1.00 98.31 70 PHE A CA 1
ATOM 523 C C . PHE A 1 70 ? -5.595 6.770 -8.850 1.00 98.31 70 PHE A C 1
ATOM 525 O O . PHE A 1 70 ? -6.504 6.868 -8.021 1.00 98.31 70 PHE A O 1
ATOM 532 N N . PRO A 1 71 ? -5.621 7.510 -9.977 1.00 97.31 71 PRO A N 1
ATOM 533 C CA . PRO A 1 71 ? -6.607 8.574 -10.198 1.00 97.31 71 PRO A CA 1
ATOM 534 C C . PRO A 1 71 ? -8.048 8.066 -10.360 1.00 97.31 71 PRO A C 1
ATOM 536 O O . PRO A 1 71 ? -8.993 8.846 -10.273 1.00 97.31 71 PRO A O 1
ATOM 539 N N . LYS A 1 72 ? -8.229 6.769 -10.629 1.00 97.25 72 LYS A N 1
ATOM 540 C CA . LYS A 1 72 ? -9.526 6.099 -10.760 1.00 97.25 72 LYS A CA 1
ATOM 541 C C . LYS A 1 72 ? -9.379 4.609 -10.475 1.00 97.25 72 LYS A C 1
ATOM 543 O O . LYS A 1 72 ? -8.281 4.072 -10.617 1.00 97.25 72 LYS A O 1
ATOM 548 N N . GLU A 1 73 ? -10.489 3.947 -10.156 1.00 97.31 73 GLU A N 1
ATOM 549 C CA . GLU A 1 73 ? -10.539 2.483 -10.141 1.00 97.31 73 GLU A CA 1
ATOM 550 C C . GLU A 1 73 ? -10.152 1.923 -11.515 1.00 97.31 73 GLU A C 1
ATOM 552 O O . GLU A 1 73 ? -10.656 2.348 -12.561 1.00 97.31 73 GLU A O 1
ATOM 557 N N . THR A 1 74 ? -9.196 1.001 -11.511 1.00 97.62 74 THR A N 1
ATOM 558 C CA . THR A 1 74 ? -8.627 0.382 -12.705 1.00 97.62 74 THR A CA 1
ATOM 559 C C . THR A 1 74 ? -8.011 -0.967 -12.346 1.00 97.62 74 THR A C 1
ATOM 561 O O . THR A 1 74 ? -7.886 -1.321 -11.175 1.00 97.62 74 THR A O 1
ATOM 564 N N . ARG A 1 75 ? -7.564 -1.717 -13.355 1.00 98.12 75 ARG A N 1
ATOM 565 C CA . ARG A 1 75 ? -6.698 -2.873 -13.130 1.00 98.12 75 ARG A CA 1
ATOM 566 C C . ARG A 1 75 ? -5.331 -2.371 -12.657 1.00 98.12 75 ARG A C 1
ATOM 568 O O . ARG A 1 75 ? -4.557 -1.866 -13.467 1.00 98.12 75 ARG A O 1
ATOM 575 N N . VAL A 1 76 ? -5.065 -2.499 -11.363 1.00 98.38 76 VAL A N 1
ATOM 576 C CA . VAL A 1 76 ? -3.771 -2.215 -10.734 1.00 98.38 76 VAL A CA 1
ATOM 577 C C . VAL A 1 76 ? -2.974 -3.508 -10.715 1.00 98.38 76 VAL A C 1
ATOM 579 O O . VAL A 1 76 ? -3.493 -4.527 -10.269 1.00 98.38 76 VAL A O 1
ATOM 582 N N . CYS A 1 77 ? -1.742 -3.465 -11.217 1.00 98.12 77 CYS A N 1
ATOM 583 C CA . CYS A 1 77 ? -0.827 -4.599 -11.234 1.00 98.12 77 CYS A CA 1
ATOM 584 C C . CYS A 1 77 ? 0.464 -4.218 -10.512 1.00 98.12 77 CYS A C 1
ATOM 586 O O . CYS A 1 77 ? 1.152 -3.309 -10.973 1.00 98.12 77 CYS A O 1
ATOM 588 N N . ILE A 1 78 ? 0.782 -4.904 -9.417 1.00 98.19 78 ILE A N 1
ATOM 589 C CA . ILE A 1 78 ? 2.009 -4.682 -8.647 1.00 98.19 78 ILE A CA 1
ATOM 590 C C . ILE A 1 78 ? 2.998 -5.805 -8.936 1.00 98.19 78 ILE A C 1
ATOM 592 O O . ILE A 1 78 ? 2.630 -6.978 -8.976 1.00 98.19 78 ILE A O 1
ATOM 596 N N . THR A 1 79 ? 4.253 -5.431 -9.150 1.00 97.56 79 THR A N 1
ATOM 597 C CA . THR A 1 79 ? 5.410 -6.326 -9.217 1.00 97.56 79 THR A CA 1
ATOM 598 C C . THR A 1 79 ? 6.387 -5.895 -8.131 1.00 97.56 79 THR A C 1
ATOM 600 O O . THR A 1 79 ? 6.487 -4.705 -7.847 1.00 97.56 79 THR A O 1
ATOM 603 N N . ASN A 1 80 ? 7.127 -6.841 -7.553 1.00 98.06 80 ASN A N 1
ATOM 604 C CA . ASN A 1 80 ? 8.174 -6.538 -6.577 1.00 98.06 80 ASN A CA 1
ATOM 605 C C . ASN A 1 80 ? 9.569 -6.457 -7.235 1.00 98.06 80 ASN A C 1
ATOM 607 O O . ASN A 1 80 ? 10.603 -6.631 -6.585 1.00 98.06 80 ASN A O 1
ATOM 611 N N . ALA A 1 81 ? 9.617 -6.253 -8.556 1.00 97.75 81 ALA A N 1
ATOM 612 C CA . ALA A 1 81 ? 10.849 -6.180 -9.328 1.00 97.75 81 ALA A CA 1
ATOM 613 C C . ALA A 1 81 ? 11.731 -5.003 -8.879 1.00 97.75 81 ALA A C 1
ATOM 615 O O . ALA A 1 81 ? 11.310 -3.848 -8.873 1.00 97.75 81 ALA A O 1
ATOM 616 N N . GLY A 1 82 ? 12.991 -5.294 -8.547 1.00 96.75 82 GLY A N 1
ATOM 617 C CA . GLY A 1 82 ? 13.956 -4.289 -8.097 1.00 96.75 82 GLY A CA 1
ATOM 618 C C . GLY A 1 82 ? 13.816 -3.874 -6.630 1.00 96.75 82 GLY A C 1
ATOM 619 O O . GLY A 1 82 ? 14.596 -3.037 -6.184 1.00 96.75 82 GLY A O 1
ATOM 620 N N . VAL A 1 83 ? 12.873 -4.449 -5.877 1.00 98.00 83 VAL A N 1
ATOM 621 C CA . VAL A 1 83 ? 12.754 -4.253 -4.427 1.00 98.00 83 VAL A CA 1
ATOM 622 C C . VAL A 1 83 ? 13.524 -5.373 -3.708 1.00 98.00 83 VAL A C 1
ATOM 624 O O . VAL A 1 83 ? 13.272 -6.557 -3.964 1.00 98.00 83 VAL A O 1
ATOM 627 N N . PRO A 1 84 ? 14.481 -5.053 -2.815 1.00 96.44 84 PRO A N 1
ATOM 628 C CA . PRO A 1 84 ? 15.403 -6.042 -2.251 1.00 96.44 84 PRO A CA 1
ATOM 629 C C . PRO A 1 84 ? 14.856 -6.812 -1.034 1.00 96.44 84 PRO A C 1
ATOM 631 O O . PRO A 1 84 ? 15.613 -7.534 -0.387 1.00 96.44 84 PRO A O 1
ATOM 634 N N . PHE A 1 85 ? 13.568 -6.681 -0.715 1.00 97.81 85 PHE A N 1
ATOM 635 C CA . PHE A 1 85 ? 12.902 -7.333 0.418 1.00 97.81 85 PHE A CA 1
ATOM 636 C C . PHE A 1 85 ? 11.480 -7.790 0.037 1.00 97.81 85 PHE A C 1
ATOM 638 O O . PHE A 1 85 ? 10.926 -7.290 -0.946 1.00 97.81 85 PHE A O 1
ATOM 645 N N . PRO A 1 86 ? 10.906 -8.786 0.740 1.00 98.06 86 PRO A N 1
ATOM 646 C CA . PRO A 1 86 ? 9.539 -9.223 0.482 1.00 98.06 86 PRO A CA 1
ATOM 647 C C . PRO A 1 86 ? 8.518 -8.178 0.935 1.00 98.06 86 PRO A C 1
ATOM 649 O O . PRO A 1 86 ? 8.773 -7.440 1.887 1.00 98.06 86 PRO A O 1
ATOM 652 N N . ILE A 1 87 ? 7.358 -8.152 0.283 1.00 98.62 87 ILE A N 1
ATOM 653 C CA . ILE A 1 87 ? 6.273 -7.218 0.609 1.00 98.62 87 ILE A CA 1
ATOM 654 C C . ILE A 1 87 ? 4.929 -7.930 0.738 1.00 98.62 87 ILE A C 1
ATOM 656 O O . ILE A 1 87 ? 4.675 -8.932 0.069 1.00 98.62 87 ILE A O 1
ATOM 660 N N . ASP A 1 88 ? 4.053 -7.363 1.559 1.00 98.62 88 ASP A N 1
ATOM 661 C CA . ASP A 1 88 ? 2.617 -7.626 1.502 1.00 98.62 88 ASP A CA 1
ATOM 662 C C . ASP A 1 88 ? 1.942 -6.486 0.721 1.00 98.62 88 ASP A C 1
ATOM 664 O O . ASP A 1 88 ? 2.346 -5.326 0.833 1.00 98.62 88 ASP A O 1
ATOM 668 N N . VAL A 1 89 ? 0.892 -6.791 -0.046 1.00 98.69 89 VAL A N 1
ATOM 669 C CA . VAL A 1 89 ? 0.122 -5.788 -0.797 1.00 98.69 89 VAL A CA 1
ATOM 670 C C . VAL A 1 89 ? -1.364 -5.927 -0.502 1.00 98.69 89 VAL A C 1
ATOM 672 O O . VAL A 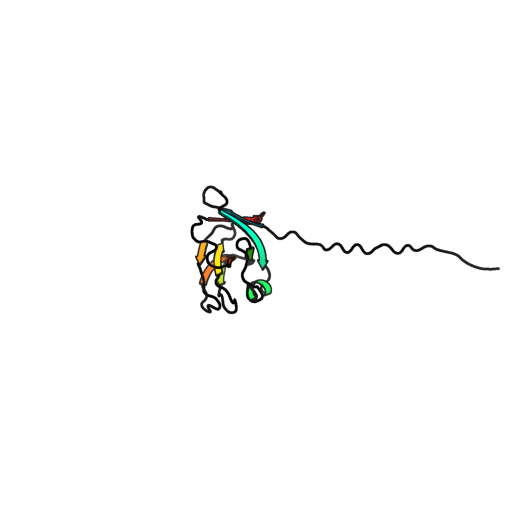1 89 ? -1.960 -6.972 -0.762 1.00 98.69 89 VAL A O 1
ATOM 675 N N . VAL A 1 90 ? -1.988 -4.848 -0.026 1.00 98.81 90 VAL A N 1
ATOM 676 C CA . VAL A 1 90 ? -3.444 -4.753 0.159 1.00 98.81 90 VAL A CA 1
ATOM 677 C C . VAL A 1 90 ? -4.045 -3.871 -0.929 1.00 98.81 90 VAL A C 1
ATOM 679 O O . VAL A 1 90 ? -3.783 -2.670 -0.991 1.00 98.81 90 VAL A O 1
ATOM 682 N N . TYR A 1 91 ? -4.900 -4.448 -1.766 1.00 98.88 91 TYR A N 1
ATOM 683 C CA . TYR A 1 91 ? -5.626 -3.730 -2.810 1.00 98.88 91 TYR A CA 1
ATOM 684 C C . TYR A 1 91 ? -6.929 -3.176 -2.244 1.00 98.88 91 TYR A C 1
ATOM 686 O O . TYR A 1 91 ? -7.705 -3.911 -1.626 1.00 98.88 91 TYR A O 1
ATOM 694 N N . LEU A 1 92 ? -7.197 -1.889 -2.470 1.00 98.81 92 LEU A N 1
ATOM 695 C CA . LEU A 1 92 ? -8.363 -1.207 -1.915 1.00 98.81 92 LEU A CA 1
ATOM 696 C C . LEU A 1 92 ? -9.202 -0.526 -3.006 1.00 98.81 92 LEU A C 1
ATOM 698 O O . LEU A 1 92 ? -8.692 0.020 -3.989 1.00 98.81 92 LEU A O 1
ATOM 702 N N . SER A 1 93 ? -10.515 -0.519 -2.788 1.00 98.56 93 SER A N 1
ATOM 703 C CA . SER A 1 93 ? -11.485 0.255 -3.580 1.00 98.56 93 SER A CA 1
ATOM 704 C C . SER A 1 93 ? -11.346 1.763 -3.359 1.00 98.56 93 SER A C 1
ATOM 706 O O . SER A 1 93 ? -10.682 2.208 -2.419 1.00 98.56 93 SER A O 1
ATOM 708 N N . ALA A 1 94 ? -12.081 2.555 -4.144 1.00 97.81 94 ALA A N 1
ATOM 709 C CA . ALA A 1 94 ? -12.244 3.998 -3.944 1.00 97.81 94 ALA A CA 1
ATOM 710 C C . ALA A 1 94 ? -12.705 4.371 -2.524 1.00 97.81 94 ALA A C 1
ATOM 712 O O . ALA A 1 94 ? -12.349 5.414 -1.977 1.00 97.81 94 ALA A O 1
ATOM 713 N N . THR A 1 95 ? -13.490 3.492 -1.895 1.00 97.81 95 THR A N 1
ATOM 714 C CA . THR A 1 95 ? -14.000 3.676 -0.525 1.00 97.81 95 THR A CA 1
ATOM 715 C C . THR A 1 95 ? -13.057 3.134 0.552 1.00 97.81 95 THR A C 1
ATOM 717 O O . THR A 1 95 ? -13.432 3.076 1.724 1.00 97.81 95 THR A O 1
ATOM 720 N N . ARG A 1 96 ? -11.828 2.752 0.171 1.00 98.19 96 ARG A N 1
ATOM 721 C CA . ARG A 1 96 ? -10.791 2.161 1.032 1.00 98.19 96 ARG A CA 1
ATOM 722 C C . ARG A 1 96 ? -11.193 0.836 1.690 1.00 98.19 96 ARG A C 1
ATOM 724 O O . ARG A 1 96 ? -10.621 0.450 2.706 1.00 98.19 96 ARG A O 1
ATOM 731 N N . ARG A 1 97 ? -12.161 0.116 1.115 1.00 98.56 97 ARG A N 1
ATOM 732 C CA . ARG A 1 97 ? -12.426 -1.286 1.478 1.00 98.56 97 ARG A CA 1
ATOM 733 C C . ARG A 1 97 ? -11.430 -2.212 0.796 1.00 98.56 97 ARG A C 1
ATOM 735 O O . ARG A 1 97 ? -11.146 -2.001 -0.383 1.00 98.56 97 ARG A O 1
ATOM 742 N N . VAL A 1 98 ? -10.972 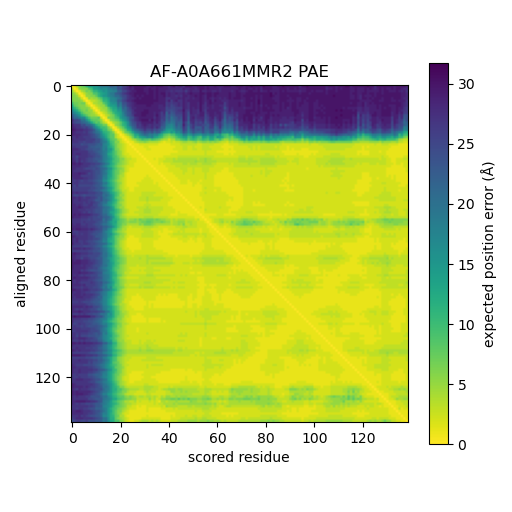-3.225 1.525 1.00 98.56 98 VAL A N 1
ATOM 743 C CA . VAL A 1 98 ? -10.093 -4.290 1.028 1.00 98.56 98 VAL A CA 1
ATOM 744 C C . VAL A 1 98 ? -10.814 -5.089 -0.050 1.00 98.56 98 VAL A C 1
ATOM 746 O O . VAL A 1 98 ? -11.965 -5.486 0.124 1.00 98.56 98 VAL A O 1
ATOM 749 N N . ILE A 1 99 ? -10.130 -5.287 -1.172 1.00 98.25 99 ILE A N 1
ATOM 750 C CA . ILE A 1 99 ? -10.594 -6.073 -2.319 1.00 98.25 99 ILE A CA 1
ATOM 751 C C . ILE A 1 99 ? -9.847 -7.401 -2.369 1.00 98.25 99 ILE A C 1
ATOM 753 O O . ILE A 1 99 ? -10.456 -8.448 -2.575 1.00 98.25 99 ILE A O 1
ATOM 757 N N . ALA A 1 100 ? -8.531 -7.346 -2.187 1.00 98.31 100 ALA A N 1
ATOM 758 C CA . ALA A 1 100 ? -7.650 -8.497 -2.215 1.00 98.31 100 ALA A CA 1
ATOM 759 C C . ALA A 1 100 ? -6.379 -8.202 -1.421 1.00 98.31 100 ALA A C 1
ATOM 761 O O . ALA A 1 100 ? -6.011 -7.038 -1.234 1.00 98.31 100 ALA A O 1
ATOM 762 N N . THR A 1 101 ? -5.697 -9.269 -1.027 1.00 98.50 101 THR A N 1
ATOM 763 C CA . THR A 1 101 ? -4.378 -9.202 -0.411 1.00 98.50 101 THR A CA 1
ATOM 764 C C . THR A 1 101 ? -3.467 -10.207 -1.090 1.00 98.50 101 THR A C 1
ATOM 766 O O . THR A 1 101 ? -3.859 -11.354 -1.295 1.00 98.50 101 THR A O 1
ATOM 769 N N . GLU A 1 102 ? -2.249 -9.780 -1.387 1.00 98.19 102 GLU A N 1
ATOM 770 C CA . GLU A 1 102 ? -1.152 -10.646 -1.801 1.00 98.19 102 GLU A CA 1
ATOM 771 C C . GLU A 1 102 ? -0.118 -10.638 -0.681 1.00 98.19 102 GLU A C 1
ATOM 773 O O . GLU A 1 102 ? 0.356 -9.576 -0.277 1.00 98.19 102 GLU A O 1
ATOM 778 N N . LEU A 1 103 ? 0.172 -11.812 -0.128 1.00 97.81 103 LEU A N 1
ATOM 779 C CA . LEU A 1 103 ? 1.040 -11.951 1.036 1.00 97.81 103 LEU A CA 1
ATOM 780 C C . LEU A 1 103 ? 2.421 -12.431 0.616 1.00 97.81 103 LEU A C 1
ATOM 782 O O . LEU A 1 103 ? 2.540 -13.353 -0.193 1.00 97.81 103 LEU A O 1
ATOM 786 N N . ASN A 1 104 ? 3.437 -11.847 1.240 1.00 97.38 104 ASN A N 1
ATOM 787 C CA . ASN A 1 104 ? 4.829 -12.256 1.177 1.00 97.38 104 ASN A CA 1
ATOM 788 C C . ASN A 1 104 ? 5.328 -12.446 -0.267 1.00 97.38 104 ASN A C 1
ATOM 790 O O . ASN A 1 104 ? 5.933 -13.464 -0.616 1.00 97.38 104 ASN A O 1
ATOM 794 N N . ILE A 1 105 ? 5.046 -11.459 -1.127 1.00 98.19 105 ILE A N 1
ATOM 795 C CA . ILE A 1 105 ? 5.578 -11.413 -2.488 1.00 98.19 105 ILE A CA 1
ATOM 796 C C . ILE A 1 105 ? 7.108 -11.367 -2.375 1.00 98.19 105 ILE A C 1
ATOM 798 O O . ILE A 1 105 ? 7.637 -10.431 -1.767 1.00 98.19 105 ILE A O 1
ATOM 802 N N . PRO A 1 106 ? 7.848 -12.336 -2.948 1.00 98.19 106 PRO A N 1
ATOM 803 C CA . PRO A 1 106 ? 9.292 -12.413 -2.760 1.00 98.19 106 PRO A CA 1
ATOM 804 C C . PRO A 1 106 ? 10.033 -11.168 -3.256 1.00 98.19 106 PRO A C 1
ATOM 806 O O . PRO A 1 106 ? 9.610 -10.508 -4.208 1.00 98.19 106 PRO A O 1
ATOM 809 N N . ALA A 1 107 ? 11.185 -10.878 -2.648 1.00 98.00 107 ALA A N 1
ATOM 810 C CA . ALA A 1 107 ? 12.101 -9.846 -3.131 1.00 98.00 107 ALA A CA 1
ATOM 811 C C . ALA A 1 107 ? 12.438 -10.060 -4.616 1.00 98.00 107 ALA A C 1
ATOM 813 O O . ALA A 1 107 ? 12.714 -11.186 -5.040 1.00 98.00 107 ALA A O 1
ATOM 814 N N . ASN A 1 108 ? 12.465 -8.978 -5.394 1.00 97.75 108 ASN A N 1
ATOM 815 C CA . ASN A 1 108 ? 12.728 -8.984 -6.835 1.00 97.75 108 ASN A CA 1
ATOM 816 C C . ASN A 1 108 ? 11.766 -9.844 -7.684 1.00 97.75 108 ASN A C 1
ATOM 818 O O . ASN A 1 108 ? 12.109 -10.175 -8.822 1.00 97.75 108 ASN A O 1
ATOM 822 N N . ALA A 1 109 ? 10.583 -10.216 -7.181 1.00 98.12 109 ALA A N 1
ATOM 823 C CA . ALA A 1 109 ? 9.623 -11.009 -7.949 1.00 98.12 109 ALA A CA 1
ATOM 824 C C . ALA A 1 109 ? 9.125 -10.235 -9.192 1.00 98.12 109 ALA A C 1
ATOM 826 O O . ALA A 1 109 ? 8.544 -9.157 -9.041 1.00 98.12 109 ALA A O 1
ATOM 827 N N . PRO A 1 110 ? 9.321 -10.763 -10.418 1.00 97.00 110 PRO A N 1
ATOM 828 C CA . PRO A 1 110 ? 8.999 -10.044 -11.651 1.00 97.00 110 PRO A CA 1
ATOM 829 C C . PRO A 1 110 ? 7.525 -10.157 -12.048 1.00 97.00 110 PRO A C 1
ATOM 831 O O . PRO A 1 110 ? 7.030 -9.333 -12.816 1.00 97.00 110 PRO A O 1
ATOM 834 N N . ASP A 1 111 ? 6.829 -11.175 -11.545 1.00 97.75 111 ASP A N 1
ATOM 835 C CA . ASP A 1 111 ? 5.463 -11.461 -11.954 1.00 97.75 111 ASP A CA 1
ATOM 836 C C . ASP A 1 111 ? 4.488 -10.433 -11.361 1.00 97.75 111 ASP A C 1
ATOM 838 O O . ASP A 1 111 ? 4.600 -10.079 -10.183 1.00 97.75 111 ASP A O 1
ATOM 842 N N . PRO A 1 112 ? 3.535 -9.926 -12.163 1.00 97.81 112 PRO A N 1
ATOM 843 C CA . PRO A 1 112 ? 2.554 -8.970 -11.686 1.00 97.81 112 PRO A CA 1
ATOM 844 C C . PRO A 1 112 ? 1.372 -9.666 -11.003 1.00 97.81 112 PRO A C 1
ATOM 846 O O . PRO A 1 112 ? 0.773 -10.595 -11.549 1.00 97.81 112 PRO A O 1
ATOM 849 N N . TYR A 1 113 ? 0.950 -9.117 -9.870 1.00 98.31 113 TYR A N 1
ATOM 850 C CA . TYR A 1 113 ? -0.295 -9.460 -9.189 1.00 98.31 113 TYR A CA 1
ATOM 851 C C . TYR A 1 113 ? -1.311 -8.364 -9.475 1.00 98.31 113 TYR A C 1
ATOM 853 O O . TYR A 1 113 ? -1.001 -7.189 -9.303 1.00 98.31 113 TYR A O 1
ATOM 861 N N . CYS A 1 114 ? -2.495 -8.714 -9.981 1.00 98.44 114 CYS A N 1
ATOM 862 C CA . CYS A 1 114 ? -3.407 -7.726 -10.553 1.00 98.44 114 CYS A CA 1
ATOM 863 C C . CYS A 1 114 ? -4.824 -7.825 -9.998 1.00 98.44 114 CYS A C 1
ATOM 865 O O . CYS A 1 114 ? -5.471 -8.859 -10.157 1.00 98.44 114 CYS A O 1
ATOM 867 N N . HIS A 1 115 ? -5.360 -6.700 -9.524 1.00 98.62 115 HIS A N 1
ATOM 868 C CA . HIS A 1 115 ? -6.742 -6.580 -9.050 1.00 98.62 115 HIS A CA 1
ATOM 869 C C . HIS A 1 115 ? -7.406 -5.305 -9.575 1.00 98.62 115 HIS A C 1
ATOM 871 O O . HIS A 1 115 ? -6.735 -4.352 -9.970 1.00 98.62 115 HIS A O 1
ATOM 877 N N . GLN A 1 116 ? -8.740 -5.283 -9.614 1.00 98.38 116 GLN A N 1
ATOM 878 C CA . GLN A 1 116 ? -9.485 -4.044 -9.859 1.00 98.38 116 GLN A CA 1
ATOM 879 C C . GLN A 1 116 ? -9.482 -3.229 -8.569 1.00 98.38 116 GLN A C 1
ATOM 881 O O . GLN A 1 116 ? -10.077 -3.665 -7.593 1.00 98.38 116 GLN A O 1
ATOM 886 N N . ALA A 1 117 ? -8.789 -2.095 -8.546 1.00 98.56 117 ALA A N 1
ATOM 887 C CA . ALA A 1 117 ? -8.573 -1.294 -7.346 1.00 98.56 117 ALA A CA 1
ATOM 888 C C . ALA A 1 117 ? -8.337 0.180 -7.702 1.00 98.56 117 ALA A C 1
ATOM 890 O O . ALA A 1 117 ? -8.044 0.518 -8.849 1.00 98.56 117 ALA A O 1
ATOM 891 N N . GLN A 1 118 ? -8.447 1.063 -6.711 1.00 98.69 118 GLN A N 1
ATOM 892 C CA . GLN A 1 118 ? -7.977 2.448 -6.825 1.00 98.69 118 GLN A CA 1
ATOM 893 C C . GLN A 1 118 ? -6.701 2.690 -6.019 1.00 98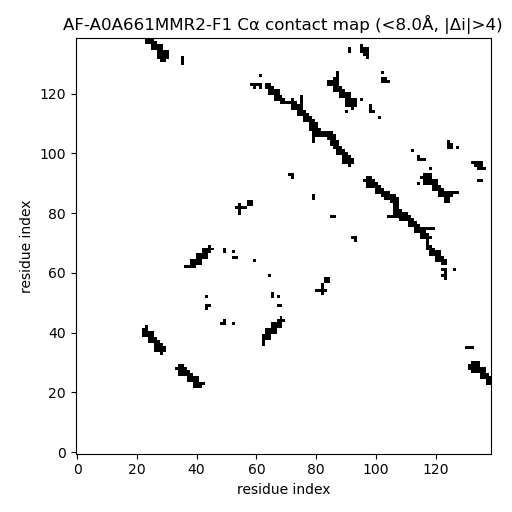.69 118 GLN A C 1
ATOM 895 O O . GLN A 1 118 ? -5.970 3.637 -6.300 1.00 98.69 118 GLN A O 1
ATOM 900 N N . LEU A 1 119 ? -6.435 1.861 -5.015 1.00 98.81 119 LEU A N 1
ATOM 901 C CA . LEU A 1 119 ? -5.283 2.015 -4.140 1.00 98.81 119 LEU A CA 1
ATOM 902 C C . LEU A 1 119 ? -4.591 0.666 -3.957 1.00 98.81 119 LEU A C 1
ATOM 904 O O . LEU A 1 119 ? -5.252 -0.377 -3.963 1.00 98.81 119 LEU A O 1
ATOM 908 N N . ALA A 1 120 ? -3.283 0.705 -3.736 1.00 98.75 120 ALA A N 1
ATOM 909 C CA . ALA A 1 120 ? -2.512 -0.432 -3.251 1.00 98.75 120 ALA A CA 1
ATOM 910 C C . ALA A 1 120 ? -1.642 0.031 -2.080 1.00 98.75 120 ALA A C 1
ATOM 912 O O . ALA A 1 120 ? -0.936 1.030 -2.193 1.00 98.75 120 ALA A O 1
ATOM 913 N N . LEU A 1 121 ? -1.744 -0.659 -0.950 1.00 98.75 121 LEU A N 1
ATOM 914 C CA . LEU A 1 121 ? -0.933 -0.420 0.237 1.00 98.75 121 LEU A CA 1
ATOM 915 C C . LEU A 1 121 ? 0.169 -1.479 0.280 1.00 98.75 121 LEU A C 1
ATOM 917 O O . LEU A 1 121 ? -0.143 -2.659 0.432 1.00 98.75 121 LEU A O 1
ATOM 921 N N . GLU A 1 122 ? 1.419 -1.060 0.134 1.00 98.62 122 GLU A N 1
ATOM 922 C CA . GLU A 1 122 ? 2.598 -1.919 0.242 1.00 98.62 122 GLU A CA 1
ATOM 923 C C . GLU A 1 122 ? 3.160 -1.837 1.664 1.00 98.62 122 GLU A C 1
ATOM 925 O O . GLU A 1 122 ? 3.381 -0.745 2.197 1.00 98.62 122 GLU A O 1
ATOM 930 N N . LEU A 1 123 ? 3.382 -2.997 2.278 1.00 98.50 123 LEU A N 1
ATOM 931 C CA . LEU A 1 123 ? 3.971 -3.148 3.606 1.00 98.50 123 LEU A CA 1
ATOM 932 C C . LEU A 1 123 ? 5.179 -4.082 3.526 1.00 98.50 123 LEU A C 1
ATOM 934 O O . LEU A 1 123 ? 5.335 -4.830 2.560 1.00 98.50 123 LEU A O 1
ATOM 938 N N . ASN A 1 124 ? 6.009 -4.089 4.569 1.00 97.81 124 ASN A N 1
ATOM 939 C CA . ASN A 1 124 ? 7.022 -5.130 4.714 1.00 97.81 124 ASN A CA 1
ATOM 940 C C . ASN A 1 124 ? 6.355 -6.520 4.728 1.00 97.81 124 ASN A C 1
ATOM 942 O O . ASN A 1 124 ? 5.238 -6.665 5.233 1.00 97.81 124 ASN A O 1
ATOM 946 N N . GLY A 1 125 ? 7.016 -7.535 4.176 1.00 95.44 125 GLY A N 1
ATOM 947 C CA . GLY A 1 125 ? 6.492 -8.899 4.173 1.00 95.44 125 GLY A CA 1
ATOM 948 C C . GLY A 1 125 ? 6.203 -9.405 5.589 1.00 95.44 125 GLY A C 1
ATOM 949 O O . GLY A 1 125 ? 6.888 -9.033 6.543 1.00 95.44 125 GLY A O 1
ATOM 950 N N . ASP A 1 126 ? 5.177 -10.250 5.711 1.00 93.31 126 ASP A N 1
ATOM 951 C CA . ASP A 1 126 ? 4.699 -10.830 6.976 1.00 93.31 126 ASP A CA 1
ATOM 952 C C . ASP A 1 126 ? 4.098 -9.810 7.973 1.00 93.31 126 ASP A C 1
ATOM 954 O O . ASP A 1 126 ? 3.931 -10.117 9.156 1.00 93.31 126 ASP A O 1
ATOM 958 N N . SER A 1 127 ? 3.707 -8.617 7.510 1.00 93.19 127 SER A N 1
ATOM 959 C CA . SER A 1 127 ? 3.052 -7.601 8.354 1.00 93.19 127 SER A CA 1
ATOM 960 C C . SER A 1 127 ? 1.581 -7.919 8.647 1.00 93.19 127 SER A C 1
ATOM 962 O O . SER A 1 127 ? 1.019 -7.443 9.633 1.00 93.19 127 SER A O 1
ATOM 964 N N . LEU A 1 128 ? 0.933 -8.692 7.774 1.00 93.62 128 LEU A N 1
ATOM 965 C CA . LEU A 1 128 ? -0.513 -8.932 7.799 1.00 93.62 128 LEU A CA 1
ATOM 966 C C . LEU A 1 128 ? -1.000 -10.274 8.386 1.00 93.62 128 LEU A C 1
ATOM 968 O O . LEU A 1 128 ? -2.165 -10.320 8.805 1.00 93.62 128 LEU A O 1
ATOM 972 N N . PRO A 1 129 ? -0.223 -11.378 8.416 1.00 91.69 129 PRO A N 1
ATOM 973 C CA . PRO A 1 129 ? -0.693 -12.645 8.970 1.00 91.69 129 PRO A CA 1
ATOM 974 C C . PRO A 1 129 ? -1.260 -12.518 10.393 1.00 91.69 129 PRO A C 1
ATOM 976 O O . PRO A 1 129 ? -0.646 -11.946 11.288 1.00 91.69 129 PRO A O 1
ATOM 979 N N . GLY A 1 130 ? -2.446 -13.094 10.613 1.00 90.06 130 GLY A N 1
ATOM 980 C CA . GLY A 1 130 ? -3.127 -13.086 11.915 1.00 90.06 130 GLY A CA 1
ATOM 981 C C . GLY A 1 130 ? -3.980 -11.846 12.202 1.00 90.06 130 GLY A C 1
ATOM 982 O O . GLY A 1 130 ? -4.681 -11.829 13.214 1.00 90.06 130 GLY A O 1
ATOM 983 N N . LEU A 1 131 ? -3.978 -10.844 11.317 1.00 93.12 131 LEU A N 1
ATOM 984 C CA . LEU A 1 131 ? -4.867 -9.687 11.404 1.00 93.12 131 LEU A CA 1
ATOM 985 C C . LEU A 1 131 ? -6.175 -9.941 10.642 1.00 93.12 131 LEU A C 1
ATOM 987 O O . LEU A 1 131 ? -6.179 -10.568 9.584 1.00 93.12 131 LEU A O 1
ATOM 991 N N . ASN A 1 132 ? -7.284 -9.404 11.152 1.00 95.00 132 ASN A N 1
ATOM 992 C CA . ASN A 1 132 ? -8.564 -9.374 10.443 1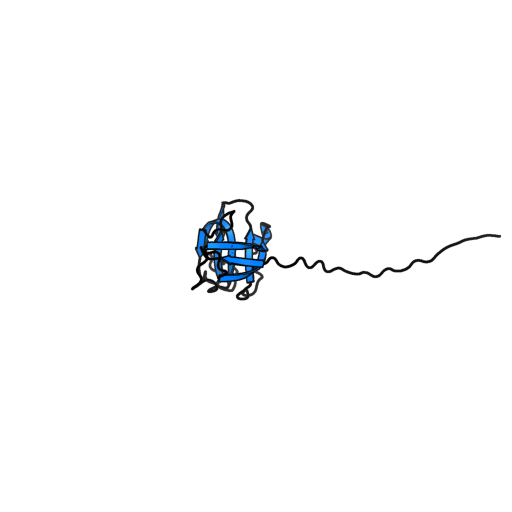.00 95.00 132 ASN A CA 1
ATOM 993 C C . ASN A 1 132 ? -8.874 -7.941 10.013 1.00 95.00 132 ASN A C 1
ATOM 995 O O . ASN A 1 132 ? -9.213 -7.131 10.861 1.00 95.00 132 ASN A O 1
ATOM 999 N N . TYR A 1 133 ? -8.767 -7.597 8.736 1.00 97.62 133 TYR A N 1
ATOM 1000 C CA . TYR A 1 133 ? -8.954 -6.219 8.283 1.00 97.62 133 TYR A CA 1
ATOM 1001 C C . TYR A 1 133 ? -9.752 -6.166 6.986 1.00 97.62 133 TYR A C 1
ATOM 1003 O O . TYR A 1 133 ? -9.574 -6.970 6.076 1.00 97.62 133 TYR A O 1
ATOM 1011 N N . VAL A 1 134 ? -10.633 -5.176 6.901 1.00 98.25 134 VAL A N 1
ATOM 1012 C CA . VAL A 1 134 ? -11.569 -4.995 5.783 1.00 98.25 134 VAL A CA 1
ATOM 1013 C C . VAL A 1 134 ? -11.564 -3.573 5.239 1.00 98.25 134 VAL A C 1
ATOM 1015 O O . VAL A 1 134 ? -12.143 -3.309 4.180 1.00 98.25 134 VAL A O 1
ATOM 1018 N N . LYS A 1 135 ? -10.928 -2.637 5.951 1.00 98.19 135 LYS A N 1
ATOM 1019 C CA . LYS A 1 135 ? -10.928 -1.217 5.607 1.00 98.19 135 LYS A CA 1
ATOM 1020 C C . LYS A 1 135 ? -9.641 -0.527 6.048 1.00 98.19 135 LYS A C 1
ATOM 1022 O O . LYS A 1 135 ? -9.154 -0.768 7.149 1.00 98.19 135 LYS A O 1
ATOM 1027 N N . LEU A 1 136 ? -9.159 0.384 5.206 1.00 98.56 136 LEU A N 1
ATOM 1028 C CA . LEU A 1 136 ? -8.144 1.375 5.547 1.00 98.56 136 LEU A CA 1
ATOM 1029 C C . LEU A 1 136 ? -8.820 2.716 5.881 1.00 98.56 136 LEU A C 1
ATOM 1031 O O . LEU A 1 136 ? -9.630 3.233 5.109 1.00 98.56 136 LEU A O 1
ATOM 1035 N N . GLU A 1 137 ? -8.476 3.312 7.014 1.00 98.25 137 GLU A N 1
ATOM 1036 C CA . GLU A 1 137 ? -8.907 4.656 7.406 1.00 98.25 137 GLU A CA 1
ATOM 1037 C C . GLU A 1 137 ? -7.696 5.582 7.509 1.00 98.25 137 GLU A C 1
ATOM 1039 O O . GLU A 1 137 ? -6.748 5.241 8.198 1.00 98.25 137 GLU A O 1
ATOM 1044 N N . LEU A 1 138 ? -7.728 6.734 6.828 1.00 95.69 138 LEU A N 1
ATOM 1045 C CA . LEU A 1 138 ? -6.691 7.776 6.921 1.00 95.69 138 LEU A CA 1
ATOM 1046 C C . LEU A 1 138 ? -7.125 8.839 7.936 1.00 95.69 138 LEU A C 1
ATOM 1048 O O . LEU A 1 138 ? -8.315 9.172 7.948 1.00 95.69 138 LEU A O 1
ATOM 1052 N N . PHE A 1 139 ? -6.189 9.376 8.721 1.00 93.44 139 PHE A N 1
ATOM 1053 C CA . PHE A 1 139 ? -6.443 10.396 9.746 1.00 93.44 139 PHE A CA 1
ATOM 1054 C C . PHE A 1 139 ? -5.240 11.316 9.990 1.00 93.44 139 PHE A C 1
ATOM 1056 O O . PHE A 1 139 ? -4.111 10.953 9.584 1.00 93.44 139 PHE A O 1
#

Sequence (139 aa):
MSKAITGLLLLAGMLGCSDSQPTPRARLLDDDGKVQLELEITLAETEYERQEGLRLHGPLAANEALLLVFPKETRVCITNAGVPFPIDVVYLSATRRVIATELNIPANAPDPYCHQAQLALELNGDSLPGLNYVKLELF

Secondary structure (DSSP, 8-state):
--------------------PPPPEEEEE-TT--EEEEEEEEEE-SHHHHHHTTTT--PPPTTEEEEEEEEEEEEEEE--TT-SS-EEEEEE-TT-BEEEEEEEEPTT--SPEEEEEEEEEEEETTSSTT----EEEE-

pLDDT: mean 89.89, std 16.75, range [39.09, 98.88]